Protein AF-A0A356EVM5-F1 (afdb_monomer)

Structure (mmCIF, N/CA/C/O backbone):
data_AF-A0A356EVM5-F1
#
_entry.id   AF-A0A356EVM5-F1
#
loop_
_atom_site.group_PDB
_atom_site.id
_atom_site.type_symbol
_atom_site.label_atom_id
_atom_site.label_alt_id
_atom_site.label_comp_id
_atom_site.label_asym_id
_atom_site.label_entity_id
_atom_site.label_seq_id
_atom_site.pdbx_PDB_ins_code
_atom_site.Cartn_x
_atom_site.Cartn_y
_atom_site.Cartn_z
_atom_site.occupancy
_atom_site.B_iso_or_equiv
_atom_site.auth_seq_id
_atom_site.auth_comp_id
_atom_site.auth_asym_id
_atom_site.auth_atom_id
_atom_site.pdbx_PDB_model_num
ATOM 1 N N . MET A 1 1 ? 7.367 -5.330 16.358 1.00 52.16 1 MET A N 1
ATOM 2 C CA . MET A 1 1 ? 6.934 -5.394 14.951 1.00 52.16 1 MET A CA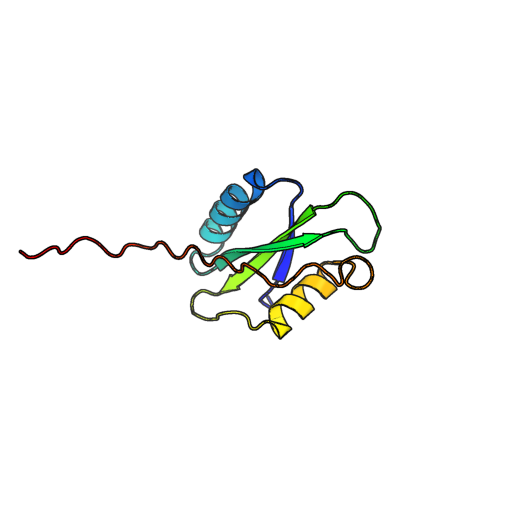 1
ATOM 3 C C . MET A 1 1 ? 6.886 -3.963 14.483 1.00 52.16 1 MET A C 1
ATOM 5 O O . MET A 1 1 ? 6.026 -3.233 14.958 1.00 52.16 1 MET A O 1
ATOM 9 N N . ASP A 1 2 ? 7.848 -3.563 13.665 1.00 75.94 2 ASP A N 1
ATOM 10 C CA . ASP A 1 2 ? 7.900 -2.216 13.101 1.00 75.94 2 ASP A CA 1
ATOM 11 C C . ASP A 1 2 ? 6.836 -2.107 12.006 1.00 75.94 2 ASP A C 1
ATOM 13 O O . ASP A 1 2 ? 6.749 -2.975 11.137 1.00 75.94 2 ASP A O 1
ATOM 17 N N . LEU A 1 3 ? 5.960 -1.114 12.136 1.00 81.88 3 LEU A N 1
ATOM 18 C CA . LEU A 1 3 ? 4.911 -0.748 11.185 1.00 81.88 3 LEU A CA 1
ATOM 19 C C . LEU A 1 3 ? 5.112 0.733 10.838 1.00 81.88 3 LEU A C 1
ATOM 21 O O . LEU A 1 3 ? 5.556 1.478 11.716 1.00 81.88 3 LEU A O 1
ATOM 25 N N . PRO A 1 4 ? 4.730 1.182 9.632 1.00 83.31 4 PRO A N 1
ATOM 26 C CA . PRO A 1 4 ? 4.025 0.440 8.579 1.00 83.31 4 PRO A CA 1
ATOM 27 C C . PRO A 1 4 ? 4.913 -0.544 7.794 1.00 83.31 4 PRO A C 1
ATOM 29 O O . PRO A 1 4 ? 6.134 -0.479 7.871 1.00 83.31 4 PRO A O 1
ATOM 32 N N . LYS A 1 5 ? 4.294 -1.480 7.059 1.00 89.75 5 LYS A N 1
ATOM 33 C CA . LYS A 1 5 ? 4.988 -2.449 6.185 1.00 89.75 5 LYS A CA 1
ATOM 34 C C . LYS A 1 5 ? 4.256 -2.657 4.872 1.00 89.75 5 LYS A C 1
ATOM 36 O O . LYS A 1 5 ? 3.029 -2.738 4.883 1.00 89.75 5 LYS A O 1
ATOM 41 N N . ALA A 1 6 ? 4.995 -2.814 3.777 1.00 91.44 6 ALA A N 1
ATOM 42 C CA . ALA A 1 6 ? 4.415 -3.103 2.473 1.00 91.44 6 ALA A CA 1
ATOM 43 C C . ALA A 1 6 ? 4.553 -4.580 2.074 1.00 91.44 6 ALA A C 1
ATOM 45 O O . ALA A 1 6 ? 5.349 -5.330 2.641 1.00 91.44 6 ALA A O 1
ATOM 46 N N . PHE A 1 7 ? 3.735 -4.999 1.113 1.00 91.00 7 PHE A N 1
ATOM 47 C CA . PHE A 1 7 ? 3.752 -6.334 0.520 1.00 91.00 7 PHE A CA 1
ATOM 48 C C . PHE A 1 7 ? 3.206 -6.285 -0.912 1.00 91.00 7 PHE A C 1
ATOM 50 O O . PHE A 1 7 ? 2.416 -5.404 -1.254 1.00 91.00 7 PHE A O 1
ATOM 57 N N . ALA A 1 8 ? 3.608 -7.243 -1.743 1.00 90.56 8 ALA A N 1
ATOM 58 C CA . ALA A 1 8 ? 3.128 -7.370 -3.113 1.00 90.56 8 ALA A CA 1
ATOM 59 C C . ALA A 1 8 ? 1.908 -8.301 -3.201 1.00 90.56 8 ALA A C 1
ATOM 61 O O . ALA A 1 8 ? 1.829 -9.319 -2.513 1.00 90.56 8 ALA A O 1
ATOM 62 N N . MET A 1 9 ? 0.983 -7.957 -4.088 1.00 91.31 9 MET A N 1
ATOM 63 C CA . MET A 1 9 ? -0.192 -8.724 -4.489 1.00 91.31 9 MET A CA 1
ATOM 64 C C . MET A 1 9 ? -0.188 -8.835 -6.007 1.00 91.31 9 MET A C 1
ATOM 66 O O . MET A 1 9 ? 0.080 -7.865 -6.713 1.00 91.31 9 MET A O 1
ATOM 70 N N . HIS A 1 10 ? -0.514 -10.003 -6.531 1.00 88.25 10 HIS A N 1
ATOM 71 C CA . HIS A 1 10 ? -0.647 -10.196 -7.965 1.00 88.25 10 HIS A CA 1
ATOM 72 C C . HIS A 1 10 ? -2.002 -9.701 -8.490 1.00 88.25 10 HIS A C 1
ATOM 74 O O . HIS A 1 10 ? -2.090 -9.279 -9.640 1.00 88.25 10 HIS A O 1
ATOM 80 N N . ASP A 1 11 ? -3.049 -9.744 -7.662 1.00 84.81 11 ASP A N 1
ATOM 81 C CA . ASP A 1 11 ? -4.425 -9.450 -8.069 1.00 84.81 11 ASP A CA 1
ATOM 82 C C . ASP A 1 11 ? -5.183 -8.641 -7.002 1.00 84.81 11 ASP A C 1
ATOM 84 O O . ASP A 1 11 ? -5.036 -8.876 -5.802 1.00 84.81 11 ASP A O 1
ATOM 88 N N . ASP A 1 12 ? -6.047 -7.716 -7.428 1.00 82.19 12 ASP A N 1
ATOM 89 C CA . ASP A 1 12 ? -6.876 -6.889 -6.533 1.00 82.19 12 ASP A CA 1
ATOM 90 C C . ASP A 1 12 ? -7.794 -7.732 -5.628 1.00 82.19 12 ASP A C 1
ATOM 92 O O . ASP A 1 12 ? -8.170 -7.314 -4.531 1.00 82.19 12 ASP A O 1
ATOM 96 N N . ARG A 1 13 ? -8.139 -8.955 -6.052 1.00 89.06 13 ARG A N 1
ATOM 97 C CA . ARG A 1 13 ? -8.946 -9.910 -5.275 1.00 89.06 13 ARG A CA 1
ATOM 98 C C . ARG A 1 13 ? -8.237 -10.417 -4.020 1.00 89.06 13 ARG A C 1
ATOM 100 O O . ARG A 1 13 ? -8.900 -10.973 -3.143 1.00 89.06 13 ARG A O 1
ATOM 107 N N . GLU A 1 14 ? -6.923 -10.245 -3.917 1.00 90.88 14 GLU A N 1
ATOM 108 C CA . GLU A 1 14 ? -6.154 -10.621 -2.730 1.00 90.88 14 GLU A CA 1
ATOM 109 C C . GLU A 1 14 ? -6.321 -9.604 -1.595 1.00 90.88 14 GLU A C 1
ATOM 111 O O . GLU A 1 14 ? -6.279 -9.984 -0.422 1.00 90.88 14 GLU A O 1
ATOM 116 N N . LEU A 1 15 ? -6.593 -8.334 -1.916 1.00 89.75 15 LEU A N 1
ATOM 117 C CA . LEU A 1 15 ? -6.685 -7.265 -0.922 1.00 89.75 15 LEU A CA 1
ATOM 118 C C . LEU A 1 15 ? -7.765 -7.535 0.149 1.00 89.75 15 LEU A C 1
ATOM 120 O O . LEU A 1 15 ? -7.425 -7.466 1.334 1.00 89.75 15 LEU A O 1
ATOM 124 N N . PRO A 1 16 ? -9.017 -7.918 -0.187 1.00 92.12 16 PRO A N 1
ATOM 125 C CA . PRO A 1 16 ? -10.029 -8.236 0.825 1.00 92.12 16 PRO A CA 1
ATOM 126 C C . PRO A 1 16 ? -9.656 -9.429 1.713 1.00 92.12 16 PRO A C 1
ATOM 128 O O . PRO A 1 16 ? -9.996 -9.456 2.896 1.00 92.12 16 PRO A O 1
ATOM 131 N N . LEU 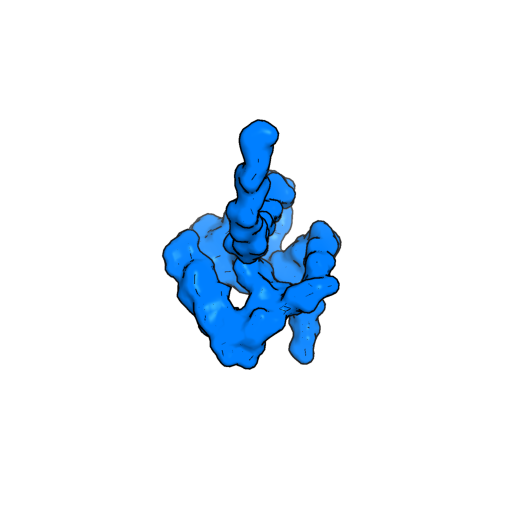A 1 17 ? -8.938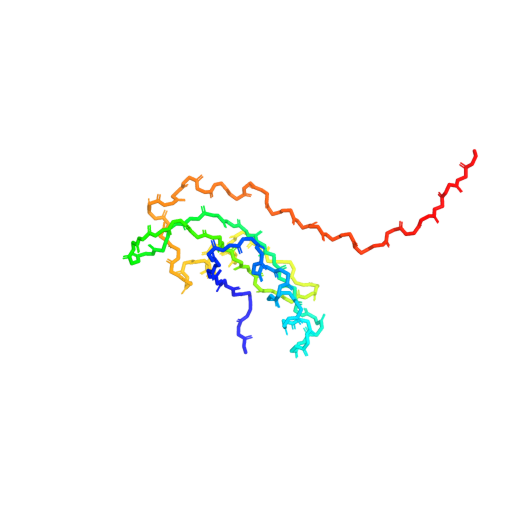 -10.418 1.167 1.00 93.62 17 LEU A N 1
ATOM 132 C CA . LEU A 1 17 ? -8.497 -11.593 1.926 1.00 93.62 17 LEU A CA 1
ATOM 133 C C . LEU A 1 17 ? -7.420 -11.213 2.945 1.00 93.62 17 LEU A C 1
ATOM 135 O O . LEU A 1 17 ? -7.449 -11.672 4.088 1.00 93.62 17 LEU A O 1
ATOM 139 N N . ILE A 1 18 ? -6.489 -10.346 2.547 1.00 91.88 18 ILE A N 1
ATOM 140 C CA . ILE A 1 18 ? -5.425 -9.857 3.423 1.00 91.88 18 ILE A CA 1
ATOM 141 C C . ILE A 1 18 ? -5.995 -8.903 4.476 1.00 91.88 18 ILE A C 1
ATOM 143 O O . ILE A 1 18 ? -5.591 -8.977 5.635 1.00 91.88 18 ILE A O 1
ATOM 147 N N . GLN A 1 19 ? -6.978 -8.072 4.122 1.00 91.50 19 GLN A N 1
ATOM 148 C CA . GLN A 1 19 ? -7.727 -7.256 5.082 1.00 91.50 19 GLN A CA 1
ATOM 149 C C . GLN A 1 19 ? -8.392 -8.119 6.163 1.00 91.50 19 GLN A C 1
ATOM 151 O O . GLN A 1 19 ? -8.198 -7.850 7.350 1.00 91.50 19 GLN A O 1
ATOM 156 N N . ASP A 1 20 ? -9.120 -9.176 5.781 1.00 92.88 20 ASP A N 1
ATOM 157 C CA . ASP A 1 20 ? -9.766 -10.084 6.741 1.00 92.88 20 ASP A CA 1
ATOM 158 C C . ASP A 1 20 ? -8.731 -10.802 7.622 1.00 92.88 20 ASP A C 1
ATOM 160 O O . ASP A 1 20 ? -8.883 -10.869 8.844 1.00 92.88 20 ASP A O 1
ATOM 164 N N . LEU A 1 21 ? -7.631 -11.279 7.029 1.00 92.81 21 LEU A N 1
ATOM 165 C CA . LEU A 1 21 ? -6.544 -11.918 7.769 1.00 92.81 21 LEU A CA 1
ATOM 166 C C . LEU A 1 21 ? -5.910 -10.963 8.791 1.00 92.81 21 LEU A C 1
ATOM 168 O O . LEU A 1 21 ? -5.772 -11.325 9.961 1.00 92.81 21 LEU A O 1
ATOM 172 N N . MET A 1 22 ? -5.543 -9.747 8.379 1.00 92.25 22 MET A N 1
ATOM 173 C CA . MET A 1 22 ? -4.917 -8.763 9.266 1.00 92.25 22 MET A CA 1
ATOM 174 C C . MET A 1 22 ? -5.868 -8.331 10.382 1.00 92.25 22 MET A C 1
ATOM 176 O O . MET A 1 22 ? -5.444 -8.271 11.535 1.00 92.25 22 MET A O 1
ATOM 180 N N . ALA A 1 23 ? -7.155 -8.139 10.081 1.00 90.44 23 ALA A N 1
ATOM 181 C CA . ALA A 1 23 ? -8.167 -7.816 11.084 1.00 90.44 23 ALA A CA 1
ATOM 182 C C . ALA A 1 23 ? -8.347 -8.938 12.124 1.00 90.44 23 ALA A C 1
ATOM 184 O O . ALA A 1 23 ? -8.538 -8.655 13.309 1.00 90.44 23 ALA A O 1
ATOM 185 N N . ARG A 1 24 ? -8.243 -10.211 11.714 1.00 94.25 24 ARG A N 1
ATOM 186 C CA . ARG A 1 24 ? -8.265 -11.362 12.637 1.00 94.25 24 ARG A CA 1
ATOM 187 C C . ARG A 1 24 ? -7.012 -11.454 13.499 1.00 94.25 24 ARG A C 1
ATOM 189 O O . ARG A 1 24 ? -7.112 -11.848 14.658 1.00 94.25 24 ARG A O 1
ATOM 196 N N . LEU A 1 25 ? -5.848 -11.121 12.941 1.00 91.69 25 LEU A N 1
ATOM 197 C CA . LEU A 1 25 ? -4.587 -11.099 13.686 1.00 91.69 25 LEU A CA 1
ATOM 198 C C . LEU A 1 25 ? -4.585 -9.979 14.727 1.00 91.69 25 LEU A C 1
ATOM 200 O O . LEU A 1 25 ? -4.205 -10.194 15.877 1.00 91.69 25 LEU A O 1
ATOM 204 N N . ASN A 1 26 ? -5.015 -8.785 14.327 1.00 92.06 26 ASN A N 1
ATOM 205 C CA . ASN A 1 26 ? -5.211 -7.654 15.214 1.00 92.06 26 ASN A CA 1
ATOM 206 C C . ASN A 1 26 ? -6.217 -6.678 14.576 1.00 92.06 26 ASN A C 1
ATOM 208 O O . ASN A 1 26 ? -5.917 -6.098 13.534 1.00 92.06 26 ASN A O 1
ATOM 212 N N . PRO A 1 27 ? -7.366 -6.405 15.221 1.00 90.69 27 PRO A N 1
ATOM 213 C CA . PRO A 1 27 ? -8.421 -5.563 14.650 1.00 90.69 27 PRO A CA 1
ATOM 214 C C . PRO A 1 27 ? -8.017 -4.093 14.467 1.00 90.69 27 PRO A C 1
ATOM 216 O O . PRO A 1 27 ? -8.752 -3.331 13.842 1.00 90.69 27 PRO A O 1
ATOM 219 N N . LYS A 1 28 ? -6.871 -3.682 15.022 1.00 91.62 28 LYS A N 1
ATOM 220 C CA . LYS A 1 28 ? -6.283 -2.357 14.808 1.00 91.62 28 LYS A CA 1
ATOM 221 C C . LYS A 1 28 ? -5.370 -2.300 13.583 1.00 91.62 28 LYS A C 1
ATOM 223 O O . LYS A 1 28 ? -4.871 -1.227 13.285 1.00 91.62 28 LYS A O 1
ATOM 228 N N . LEU A 1 29 ? -5.092 -3.409 12.902 1.00 90.81 29 LEU A N 1
ATOM 229 C CA . LEU A 1 29 ? -4.329 -3.373 11.657 1.00 90.81 29 LEU A CA 1
ATOM 230 C C . LEU A 1 29 ? -5.254 -3.004 10.502 1.00 90.81 29 LEU A C 1
ATOM 232 O O . LEU A 1 29 ? -6.307 -3.609 10.312 1.00 90.81 29 LEU A O 1
ATOM 236 N N . LEU A 1 30 ? -4.830 -2.015 9.728 1.00 90.44 30 LEU A N 1
ATOM 237 C CA . LEU A 1 30 ? -5.482 -1.572 8.507 1.00 90.44 30 LEU A CA 1
ATOM 238 C C . LEU A 1 30 ? -4.606 -1.934 7.315 1.00 90.44 30 LEU A C 1
ATOM 240 O O . LEU A 1 30 ? -3.379 -1.913 7.412 1.00 90.44 30 LEU A O 1
ATOM 244 N N . VAL A 1 31 ? -5.253 -2.271 6.200 1.00 91.06 31 VAL A N 1
ATOM 245 C CA . VAL A 1 31 ? -4.587 -2.660 4.956 1.00 91.06 31 VAL A CA 1
ATOM 246 C C . VAL A 1 31 ? -5.196 -1.895 3.793 1.00 91.06 31 VAL A C 1
ATOM 248 O O . VAL A 1 31 ? -6.414 -1.936 3.597 1.00 91.06 31 VAL A O 1
ATOM 251 N N . ILE A 1 32 ? -4.350 -1.229 3.015 1.00 89.25 32 ILE A N 1
ATOM 252 C CA . ILE A 1 32 ? -4.742 -0.476 1.818 1.00 89.25 32 ILE A CA 1
ATOM 253 C C . ILE A 1 32 ? -3.798 -0.795 0.661 1.00 89.25 32 ILE A C 1
ATOM 255 O O . ILE A 1 32 ? -2.648 -1.157 0.892 1.00 89.25 32 ILE A O 1
ATOM 259 N N . GLN A 1 33 ? -4.259 -0.629 -0.575 1.00 88.31 33 GLN A N 1
ATOM 260 C CA . GLN A 1 33 ? -3.382 -0.595 -1.744 1.00 88.31 33 GLN A CA 1
ATOM 261 C C . GLN A 1 33 ? -2.853 0.829 -1.936 1.00 88.31 33 GLN A C 1
ATOM 263 O O . GLN A 1 33 ? -3.615 1.788 -1.819 1.00 88.31 33 GLN A O 1
ATOM 268 N N . VAL A 1 34 ? -1.554 0.962 -2.209 1.00 85.81 34 VAL A N 1
ATOM 269 C CA . VAL A 1 34 ? -0.870 2.265 -2.314 1.00 85.81 34 VAL A CA 1
ATOM 270 C C . VAL A 1 34 ? -0.177 2.495 -3.654 1.00 85.81 34 VAL A C 1
ATOM 272 O O . VAL A 1 34 ? 0.106 3.639 -3.991 1.00 85.81 34 VAL A O 1
ATOM 275 N N . ALA A 1 35 ? 0.109 1.436 -4.413 1.00 83.69 35 ALA A N 1
ATOM 276 C CA . ALA A 1 35 ? 0.861 1.521 -5.664 1.00 83.69 35 ALA A CA 1
ATOM 277 C C . ALA A 1 35 ? 0.612 0.297 -6.564 1.00 83.69 35 ALA A C 1
ATOM 279 O O . ALA A 1 35 ? 0.164 -0.746 -6.088 1.00 83.69 35 ALA A O 1
ATOM 280 N N . THR A 1 36 ? 0.955 0.406 -7.850 1.00 85.38 36 THR A N 1
ATOM 281 C CA . THR A 1 36 ? 0.976 -0.710 -8.814 1.00 85.38 36 THR A CA 1
ATOM 282 C C . THR A 1 36 ? 2.265 -0.634 -9.625 1.00 85.38 36 THR A C 1
ATOM 284 O O . THR A 1 36 ? 2.460 0.329 -10.358 1.00 85.38 36 THR A O 1
ATOM 287 N N . GLY A 1 37 ? 3.157 -1.616 -9.475 1.00 84.94 37 GLY A N 1
ATOM 288 C CA . GLY A 1 37 ? 4.553 -1.530 -9.906 1.00 84.94 37 GLY A CA 1
ATOM 289 C C . GLY A 1 37 ? 5.279 -2.857 -10.016 1.00 84.94 37 GLY A C 1
ATOM 290 O O . GLY A 1 37 ? 4.755 -3.890 -9.626 1.00 84.94 37 GLY A O 1
ATOM 291 N N . VAL A 1 38 ? 6.506 -2.831 -10.520 1.00 85.31 38 VAL A N 1
ATOM 292 C CA . VAL A 1 38 ? 7.370 -4.014 -10.671 1.00 85.31 38 VAL A CA 1
ATOM 293 C C . VAL A 1 38 ? 8.281 -4.204 -9.447 1.00 85.31 38 VAL A C 1
ATOM 295 O O . VAL A 1 38 ? 8.714 -3.234 -8.828 1.00 85.31 38 VAL A O 1
ATOM 298 N N . HIS A 1 39 ? 8.580 -5.450 -9.091 1.00 85.00 39 HIS A N 1
ATOM 299 C CA . HIS A 1 39 ? 9.564 -5.786 -8.054 1.00 85.00 39 HIS A CA 1
ATOM 300 C C . HIS A 1 39 ? 11.012 -5.561 -8.542 1.00 85.00 39 HIS A C 1
ATOM 302 O O . HIS A 1 39 ? 11.276 -5.690 -9.736 1.00 85.00 39 HIS A O 1
ATOM 308 N N . VAL A 1 40 ? 11.959 -5.294 -7.634 1.00 84.50 40 VAL A N 1
ATOM 309 C CA . VAL A 1 40 ? 13.394 -5.053 -7.924 1.00 84.50 40 VAL A CA 1
ATOM 310 C C . VAL A 1 40 ? 14.094 -6.228 -8.611 1.00 84.50 40 VAL A C 1
ATOM 312 O O . VAL A 1 40 ? 15.022 -6.045 -9.393 1.00 84.50 40 VAL A O 1
ATOM 315 N N . ASP A 1 41 ? 13.600 -7.444 -8.387 1.00 81.25 41 ASP A N 1
ATOM 316 C CA . ASP A 1 41 ? 14.079 -8.655 -9.072 1.00 81.25 41 ASP A CA 1
ATOM 317 C C . ASP A 1 41 ? 13.619 -8.740 -10.543 1.00 81.25 41 ASP A C 1
ATOM 319 O O . ASP A 1 41 ? 13.965 -9.681 -11.261 1.00 81.25 41 ASP A O 1
A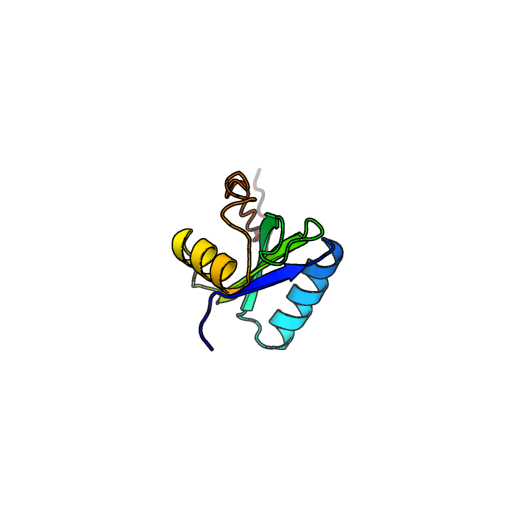TOM 323 N N . GLY A 1 42 ? 12.837 -7.760 -11.008 1.00 67.25 42 GLY A N 1
ATOM 324 C CA . GLY A 1 42 ? 12.155 -7.784 -12.293 1.00 67.25 42 GLY A CA 1
ATOM 325 C C . GLY A 1 42 ? 10.967 -8.752 -12.300 1.00 67.25 42 GLY A C 1
ATOM 326 O O . GLY A 1 42 ? 10.844 -9.649 -11.468 1.00 67.25 42 GLY A O 1
ATOM 327 N N . GLY A 1 43 ? 10.044 -8.573 -13.246 1.00 76.00 43 GLY A N 1
ATOM 328 C CA . GLY A 1 43 ? 8.909 -9.481 -13.409 1.00 76.00 43 GLY A CA 1
ATOM 329 C C . GLY A 1 43 ? 7.617 -8.785 -13.804 1.00 76.00 43 GLY A C 1
ATOM 330 O O . GLY A 1 43 ? 7.621 -7.768 -14.496 1.00 76.00 43 GLY A O 1
ATOM 331 N N . PHE A 1 44 ? 6.501 -9.380 -13.391 1.00 77.38 44 PHE A N 1
ATOM 332 C CA . PHE A 1 44 ? 5.171 -8.846 -13.651 1.00 77.38 44 PHE A CA 1
ATOM 333 C C . PHE A 1 44 ? 4.896 -7.615 -12.788 1.00 77.38 44 PHE A C 1
ATOM 335 O O . PHE A 1 44 ? 5.368 -7.511 -11.656 1.00 77.38 44 PHE A O 1
ATOM 342 N N . THR A 1 45 ? 4.089 -6.702 -13.321 1.00 83.94 45 THR A N 1
ATOM 343 C CA . THR A 1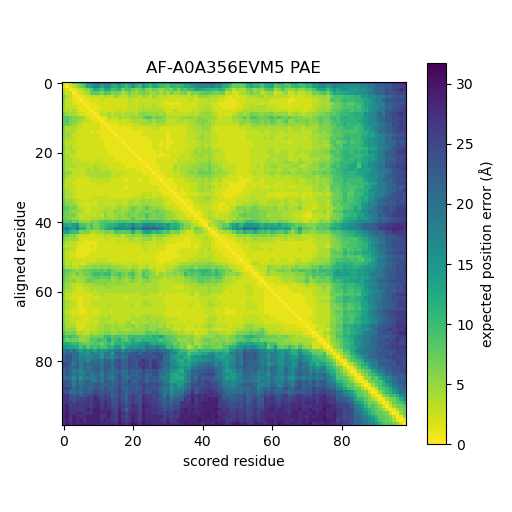 45 ? 3.494 -5.624 -12.535 1.00 83.94 45 THR A CA 1
ATOM 344 C C . THR A 1 45 ? 2.590 -6.228 -11.460 1.00 83.94 45 THR A C 1
ATOM 346 O O . THR A 1 45 ? 1.738 -7.064 -11.761 1.00 83.94 45 THR A O 1
ATOM 349 N N . VAL A 1 46 ? 2.797 -5.811 -10.216 1.00 87.62 46 VAL A N 1
ATOM 350 C CA . VAL A 1 46 ? 2.059 -6.230 -9.022 1.00 87.62 46 VAL A CA 1
ATOM 351 C C . VAL A 1 46 ? 1.425 -5.018 -8.349 1.00 87.62 46 VAL A C 1
ATOM 353 O O . VAL A 1 46 ? 1.886 -3.886 -8.492 1.00 87.62 46 VAL A O 1
ATOM 356 N N . ASN A 1 47 ? 0.369 -5.251 -7.588 1.00 88.94 47 ASN A N 1
ATOM 357 C CA . ASN A 1 47 ? -0.211 -4.260 -6.700 1.00 88.94 47 ASN A CA 1
ATOM 358 C C . ASN A 1 47 ? 0.519 -4.280 -5.362 1.00 88.94 47 ASN A C 1
ATOM 360 O O . ASN A 1 47 ? 0.818 -5.337 -4.819 1.00 88.94 47 ASN A O 1
ATOM 364 N N . TRP A 1 48 ? 0.772 -3.112 -4.798 1.00 89.81 48 TRP A N 1
ATOM 365 C CA . TRP A 1 48 ? 1.458 -2.969 -3.527 1.00 89.81 48 TRP A CA 1
ATOM 366 C C . TRP A 1 48 ? 0.467 -2.588 -2.444 1.00 89.81 48 TRP A C 1
ATOM 368 O O . TRP A 1 48 ? -0.209 -1.558 -2.524 1.00 89.81 48 TRP A O 1
ATOM 378 N N . GLY A 1 49 ? 0.381 -3.445 -1.436 1.00 91.31 49 GLY A N 1
ATOM 379 C CA . GLY A 1 49 ? -0.387 -3.219 -0.228 1.00 91.31 49 GLY A CA 1
ATOM 380 C C . GLY A 1 49 ? 0.486 -2.659 0.888 1.00 91.31 49 GLY A C 1
ATOM 381 O O . GLY A 1 49 ? 1.682 -2.927 0.948 1.00 91.31 49 GLY A O 1
ATOM 382 N N . LEU A 1 50 ? -0.128 -1.905 1.792 1.00 92.50 50 LEU A N 1
ATOM 383 C CA . LEU A 1 50 ? 0.484 -1.351 2.990 1.00 92.50 50 LEU A CA 1
ATOM 384 C C . LEU A 1 50 ? -0.347 -1.744 4.209 1.00 92.50 50 LEU A C 1
ATOM 386 O O . LEU A 1 50 ? -1.562 -1.546 4.223 1.00 92.50 50 LEU A O 1
ATOM 390 N N . VAL A 1 51 ? 0.317 -2.257 5.239 1.00 92.44 51 VAL A N 1
ATOM 391 C CA . VAL A 1 51 ? -0.256 -2.527 6.558 1.00 92.44 51 VAL A CA 1
ATOM 392 C C . VAL A 1 51 ? 0.207 -1.456 7.537 1.00 92.44 51 VAL A C 1
ATOM 394 O O . VAL A 1 51 ? 1.404 -1.194 7.658 1.00 92.44 51 VAL A O 1
ATOM 397 N N . PHE A 1 52 ? -0.727 -0.868 8.276 1.00 91.12 52 PHE A N 1
ATOM 398 C CA . PHE A 1 52 ? -0.446 0.137 9.302 1.00 91.12 52 PHE A CA 1
ATOM 399 C C . PHE A 1 52 ? -1.431 0.027 10.472 1.00 91.12 52 PHE A C 1
ATOM 401 O O . PHE A 1 52 ? -2.387 -0.746 10.428 1.00 91.12 52 PHE A O 1
ATOM 408 N N . MET A 1 53 ? -1.170 0.758 11.556 1.00 91.69 53 MET A N 1
ATOM 409 C CA . MET A 1 53 ? -2.019 0.737 12.749 1.00 91.69 53 MET A CA 1
ATOM 410 C C . MET A 1 53 ? -3.120 1.798 12.653 1.00 91.69 53 MET A C 1
ATOM 412 O O . MET A 1 53 ? -2.857 2.946 12.301 1.00 91.69 53 MET A O 1
ATOM 416 N N . ASP A 1 54 ? -4.339 1.437 13.037 1.00 85.62 54 ASP A N 1
ATOM 417 C CA . ASP A 1 54 ? -5.463 2.354 13.192 1.00 85.62 54 ASP A CA 1
ATOM 418 C C . ASP A 1 54 ? -5.100 3.468 14.188 1.00 85.62 54 ASP A C 1
ATOM 420 O O . ASP A 1 54 ? -4.556 3.214 15.268 1.00 85.62 54 ASP A O 1
ATOM 424 N N . GLY A 1 55 ? -5.357 4.716 13.795 1.00 82.62 55 GLY A N 1
ATOM 425 C CA . GLY A 1 55 ? -4.910 5.918 14.504 1.00 82.62 55 GLY A CA 1
ATOM 426 C C . GLY A 1 55 ? -3.483 6.390 14.185 1.00 82.62 55 GLY A C 1
ATOM 427 O O . GLY A 1 55 ? -3.103 7.462 14.651 1.00 82.62 55 GLY A O 1
ATOM 428 N N . HIS A 1 56 ? -2.709 5.655 13.378 1.00 82.75 56 HIS A N 1
ATOM 429 C CA . HIS A 1 56 ? -1.393 6.079 12.891 1.00 82.75 56 HIS A CA 1
ATOM 430 C C . HIS A 1 56 ? -1.36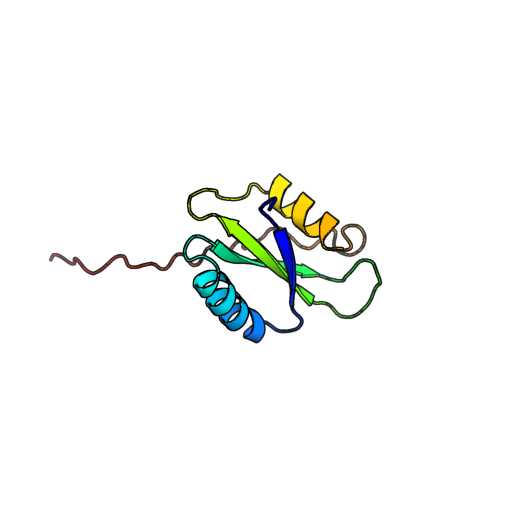5 6.090 11.360 1.00 82.75 56 HIS A C 1
ATOM 432 O O . HIS A 1 56 ? -0.920 5.137 10.719 1.00 82.75 56 HIS A O 1
ATOM 438 N N . LEU A 1 57 ? -1.862 7.183 10.777 1.00 82.81 57 LEU A N 1
ATOM 439 C CA . LEU A 1 57 ? -1.822 7.396 9.332 1.00 82.81 57 LEU A CA 1
ATOM 440 C C . LEU A 1 57 ? -0.358 7.465 8.862 1.00 82.81 57 LEU A C 1
ATOM 442 O O . LEU A 1 57 ? 0.383 8.316 9.357 1.00 82.81 57 LEU A O 1
ATOM 446 N N . PRO A 1 58 ? 0.069 6.575 7.951 1.00 84.50 58 PRO A N 1
ATOM 447 C CA . PRO A 1 58 ? 1.428 6.577 7.434 1.00 84.50 58 PRO A CA 1
ATOM 448 C C . PRO A 1 58 ? 1.655 7.825 6.580 1.00 84.50 58 PRO A C 1
ATOM 450 O O . PRO A 1 58 ? 0.779 8.232 5.815 1.00 84.50 58 PRO A O 1
ATOM 453 N N . THR A 1 59 ? 2.825 8.439 6.727 1.00 87.00 59 THR A N 1
ATOM 454 C CA . THR A 1 59 ? 3.241 9.554 5.873 1.00 87.00 59 THR A CA 1
ATOM 455 C C . THR A 1 59 ? 3.776 9.031 4.545 1.00 87.00 59 THR A C 1
ATOM 457 O O . THR A 1 59 ? 4.210 7.884 4.463 1.00 87.00 59 THR A O 1
ATOM 460 N N . ASP A 1 60 ? 3.825 9.874 3.513 1.00 83.81 60 ASP A N 1
ATOM 461 C CA . ASP A 1 60 ? 4.386 9.494 2.207 1.00 83.81 60 ASP A CA 1
ATOM 462 C C . ASP A 1 60 ? 5.814 8.930 2.324 1.00 83.81 60 ASP A C 1
ATOM 464 O O . ASP A 1 60 ? 6.178 7.995 1.613 1.00 83.81 60 ASP A O 1
ATOM 468 N N . ALA A 1 61 ? 6.609 9.453 3.265 1.00 84.12 61 ALA A N 1
ATOM 469 C CA . ALA A 1 61 ? 7.954 8.959 3.550 1.00 84.12 61 ALA A CA 1
ATOM 470 C C . ALA A 1 61 ? 7.941 7.548 4.159 1.00 84.12 61 ALA A C 1
ATOM 472 O O . ALA A 1 61 ? 8.768 6.713 3.786 1.00 84.12 61 ALA A O 1
ATOM 473 N N . ASP A 1 62 ? 6.992 7.261 5.054 1.00 86.62 62 ASP A N 1
ATOM 474 C CA . ASP A 1 62 ? 6.833 5.926 5.637 1.00 86.62 62 ASP A CA 1
ATOM 475 C C . ASP A 1 62 ? 6.372 4.920 4.579 1.00 86.62 62 ASP A C 1
ATOM 477 O O . ASP A 1 62 ? 6.854 3.790 4.544 1.00 86.62 62 ASP A O 1
ATOM 481 N N . VAL A 1 63 ? 5.463 5.333 3.688 1.00 87.31 63 VAL A N 1
ATOM 482 C CA . VAL A 1 63 ? 5.001 4.504 2.567 1.00 87.31 63 VAL A CA 1
ATOM 483 C C . VAL A 1 63 ? 6.157 4.193 1.620 1.00 87.31 63 VAL A C 1
ATOM 485 O O . VAL A 1 63 ? 6.368 3.030 1.289 1.00 87.31 63 VAL A O 1
ATOM 488 N N . ALA A 1 64 ? 6.932 5.204 1.220 1.00 85.12 64 ALA A N 1
ATOM 489 C CA . ALA A 1 64 ? 8.082 5.022 0.339 1.00 85.12 64 ALA A CA 1
ATOM 490 C C . ALA A 1 64 ? 9.140 4.099 0.962 1.00 85.12 64 ALA A C 1
ATOM 492 O O . ALA A 1 64 ? 9.621 3.189 0.294 1.00 85.12 64 ALA A O 1
ATOM 493 N N . THR A 1 65 ? 9.441 4.284 2.251 1.00 88.56 65 THR A N 1
ATOM 494 C CA . THR A 1 65 ? 10.383 3.426 2.986 1.00 88.56 65 THR A CA 1
ATOM 495 C C . THR A 1 65 ? 9.875 1.987 3.048 1.00 88.56 65 THR A C 1
ATOM 497 O O . THR A 1 65 ? 10.612 1.058 2.737 1.00 88.56 65 THR A O 1
ATOM 500 N N . ALA A 1 66 ? 8.596 1.789 3.377 1.00 89.25 66 ALA A N 1
ATOM 501 C CA . ALA A 1 66 ? 8.004 0.458 3.453 1.00 89.25 66 ALA A CA 1
ATOM 502 C C . ALA A 1 66 ? 7.984 -0.258 2.092 1.00 89.25 66 ALA A C 1
ATOM 504 O O . ALA A 1 66 ? 8.157 -1.474 2.045 1.00 89.25 66 ALA A O 1
ATOM 505 N N . LEU A 1 67 ? 7.766 0.476 0.996 1.00 88.25 67 LEU A N 1
ATOM 506 C CA . LEU A 1 67 ? 7.801 -0.056 -0.369 1.00 88.25 67 LEU A CA 1
ATOM 507 C C . LEU A 1 67 ? 9.221 -0.431 -0.806 1.00 88.25 67 LEU A C 1
ATOM 509 O O . LEU A 1 67 ? 9.404 -1.499 -1.385 1.00 88.25 67 LEU A O 1
ATOM 513 N N . ASP A 1 68 ? 10.209 0.413 -0.506 1.00 88.06 68 ASP A N 1
ATOM 514 C CA . ASP A 1 68 ? 11.627 0.144 -0.774 1.00 88.06 68 ASP A CA 1
ATOM 515 C C . ASP A 1 68 ? 12.095 -1.118 -0.031 1.00 88.06 68 ASP A C 1
ATOM 517 O O . ASP A 1 68 ? 12.613 -2.052 -0.643 1.00 88.06 68 ASP A O 1
ATOM 521 N N . GLU A 1 69 ? 11.779 -1.223 1.264 1.00 89.81 69 GLU A N 1
ATOM 522 C CA . GLU A 1 69 ? 12.073 -2.412 2.074 1.00 89.81 69 GLU A CA 1
ATOM 523 C C . GLU A 1 69 ? 11.384 -3.684 1.556 1.00 89.81 69 GLU A C 1
ATOM 525 O O . GLU A 1 69 ? 11.919 -4.786 1.702 1.00 89.81 69 GLU A O 1
ATOM 530 N N . ALA A 1 70 ? 10.193 -3.548 0.967 1.00 88.38 70 ALA A N 1
ATOM 531 C CA . ALA A 1 70 ? 9.441 -4.657 0.389 1.00 88.38 70 ALA A CA 1
ATOM 532 C C . ALA A 1 70 ? 9.890 -5.025 -1.036 1.00 88.38 70 ALA A C 1
ATOM 534 O O . ALA A 1 70 ? 9.363 -5.986 -1.597 1.00 88.38 70 ALA A O 1
ATOM 535 N N . GLY A 1 71 ? 10.853 -4.294 -1.610 1.00 87.75 71 GLY A N 1
ATOM 536 C CA . GLY A 1 71 ? 11.448 -4.594 -2.909 1.00 87.75 71 GLY A CA 1
ATOM 537 C C . GLY A 1 71 ? 10.741 -3.950 -4.101 1.00 87.75 71 GLY A C 1
ATOM 538 O O . GLY A 1 71 ? 10.840 -4.476 -5.210 1.00 87.75 71 GLY A O 1
ATOM 539 N N . LEU A 1 72 ? 10.020 -2.838 -3.920 1.00 85.31 72 LEU A N 1
ATOM 540 C CA . LEU A 1 72 ? 9.545 -2.039 -5.054 1.00 85.31 72 LEU A CA 1
ATOM 541 C C . LEU A 1 72 ? 10.747 -1.486 -5.826 1.00 85.31 72 LEU A C 1
ATOM 543 O O . LEU A 1 72 ? 11.606 -0.814 -5.260 1.00 85.31 72 LEU A O 1
ATOM 547 N N . ASP A 1 73 ? 10.772 -1.689 -7.142 1.00 82.88 73 ASP A N 1
ATOM 548 C CA . ASP A 1 73 ? 11.806 -1.093 -7.982 1.00 82.88 73 ASP A CA 1
ATOM 549 C C . ASP A 1 73 ? 11.528 0.399 -8.207 1.00 82.88 73 ASP A C 1
ATOM 551 O O . ASP A 1 73 ? 10.903 0.785 -9.194 1.00 82.88 73 ASP A O 1
ATOM 555 N N . ALA A 1 74 ? 11.958 1.262 -7.290 1.00 74.25 74 ALA A N 1
ATOM 556 C CA . ALA A 1 74 ? 11.718 2.701 -7.400 1.00 74.25 74 ALA A CA 1
ATOM 557 C C . ALA A 1 74 ? 12.372 3.335 -8.646 1.00 74.25 74 ALA A C 1
ATOM 559 O O . ALA A 1 74 ? 11.922 4.382 -9.110 1.00 74.25 74 ALA A O 1
ATOM 560 N N . GLN A 1 75 ? 13.407 2.707 -9.215 1.00 74.06 75 GLN A N 1
ATOM 561 C CA . GLN A 1 75 ? 14.108 3.216 -10.392 1.00 74.06 75 GLN A CA 1
ATOM 562 C C . GLN A 1 75 ? 13.289 3.004 -11.670 1.00 74.06 75 GLN A C 1
ATOM 564 O O . GLN A 1 75 ? 13.183 3.916 -12.490 1.00 74.06 75 GLN A O 1
ATOM 569 N N . HIS A 1 76 ? 12.692 1.822 -11.834 1.00 71.69 76 HIS A N 1
ATOM 570 C CA . HIS A 1 76 ? 11.843 1.506 -12.987 1.00 71.69 76 HIS A CA 1
ATOM 571 C C . HIS A 1 76 ? 10.383 1.929 -12.793 1.00 71.69 76 HIS A C 1
ATOM 573 O O . HIS A 1 76 ? 9.657 2.091 -13.770 1.00 71.69 76 HIS A O 1
ATOM 579 N N . ASN A 1 77 ? 9.964 2.156 -11.548 1.00 69.88 77 ASN A N 1
ATOM 580 C CA . ASN A 1 77 ? 8.615 2.575 -11.191 1.00 69.88 77 ASN A CA 1
ATOM 581 C C . ASN A 1 77 ? 8.520 4.043 -10.743 1.00 69.88 77 ASN A C 1
ATOM 583 O O . ASN A 1 77 ? 7.558 4.417 -10.073 1.00 69.88 77 ASN A O 1
ATOM 587 N N . ALA A 1 78 ? 9.489 4.886 -11.109 1.00 55.06 78 ALA A N 1
ATOM 588 C CA . ALA A 1 78 ? 9.551 6.295 -10.699 1.00 55.06 78 ALA A CA 1
ATOM 589 C C . ALA A 1 78 ? 8.280 7.114 -11.038 1.00 55.06 78 ALA A C 1
ATOM 591 O O . ALA A 1 78 ? 8.066 8.187 -10.477 1.00 55.06 78 ALA A O 1
ATOM 592 N N . GLU A 1 79 ? 7.434 6.607 -11.941 1.00 52.12 79 GLU A N 1
ATOM 593 C CA . GLU A 1 79 ? 6.157 7.195 -12.357 1.00 52.12 79 GLU A CA 1
ATOM 594 C C . GLU A 1 79 ? 4.914 6.615 -11.671 1.00 52.12 79 GLU A C 1
ATOM 596 O O . GLU A 1 79 ? 3.810 7.059 -11.999 1.00 52.12 79 GLU A O 1
ATOM 601 N N . ILE A 1 80 ? 5.033 5.675 -10.721 1.00 51.50 80 ILE A N 1
ATOM 602 C CA . ILE A 1 80 ? 3.879 5.310 -9.891 1.00 51.50 80 ILE A CA 1
ATOM 603 C C . ILE A 1 80 ? 3.602 6.499 -8.992 1.00 51.50 80 ILE A C 1
ATOM 605 O O . ILE A 1 80 ? 4.119 6.631 -7.883 1.00 51.50 80 ILE A O 1
ATOM 609 N N . GLN A 1 81 ? 2.805 7.413 -9.526 1.00 42.84 81 GLN A N 1
ATOM 610 C CA . GLN A 1 81 ? 2.282 8.525 -8.786 1.00 42.84 81 GLN A CA 1
ATOM 611 C C . GLN A 1 81 ? 1.641 7.932 -7.533 1.00 42.84 81 GLN A C 1
ATOM 613 O O . GLN A 1 81 ? 0.808 7.029 -7.627 1.00 42.84 81 GLN A O 1
ATOM 618 N N . ALA A 1 82 ? 1.984 8.485 -6.371 1.00 42.03 82 ALA A N 1
ATOM 619 C CA . ALA A 1 82 ? 1.243 8.347 -5.116 1.00 42.03 82 ALA A CA 1
ATOM 620 C C . ALA A 1 82 ? -0.188 8.931 -5.235 1.00 42.03 82 ALA A C 1
ATOM 622 O O . ALA A 1 82 ? -0.748 9.523 -4.315 1.00 42.03 82 ALA A O 1
ATOM 623 N N . THR A 1 83 ? -0.775 8.854 -6.426 1.00 40.84 83 THR A N 1
ATOM 624 C CA . THR A 1 83 ? -2.093 9.319 -6.777 1.00 40.84 83 THR A CA 1
ATOM 625 C C . THR A 1 83 ? -3.030 8.174 -6.496 1.00 40.84 83 THR A C 1
ATOM 627 O O . THR A 1 83 ? -3.084 7.187 -7.224 1.00 40.84 83 THR A O 1
ATOM 630 N N . THR A 1 84 ? -3.816 8.387 -5.449 1.00 43.16 84 THR A N 1
ATOM 631 C CA . THR A 1 84 ? -4.895 7.521 -4.983 1.00 43.16 84 THR A CA 1
ATOM 632 C C . THR A 1 84 ? -4.455 6.540 -3.899 1.00 43.16 84 THR A C 1
ATOM 634 O O . THR A 1 84 ? -4.719 5.345 -3.967 1.00 43.16 84 THR A O 1
ATOM 637 N N . ILE A 1 85 ? -3.926 7.076 -2.791 1.00 43.28 85 ILE A N 1
ATOM 638 C CA . ILE A 1 85 ? -4.308 6.545 -1.475 1.00 43.28 85 ILE A CA 1
ATOM 639 C C . ILE A 1 85 ? -5.828 6.783 -1.336 1.00 43.28 85 ILE A C 1
ATOM 641 O O . ILE A 1 85 ? -6.270 7.731 -0.689 1.00 43.28 85 ILE A O 1
ATOM 645 N N . SER A 1 86 ? -6.653 5.968 -2.002 1.00 40.06 86 SER A N 1
ATOM 646 C CA . SER A 1 86 ? -8.083 5.889 -1.699 1.00 40.06 86 SER A CA 1
ATOM 647 C C . SER A 1 8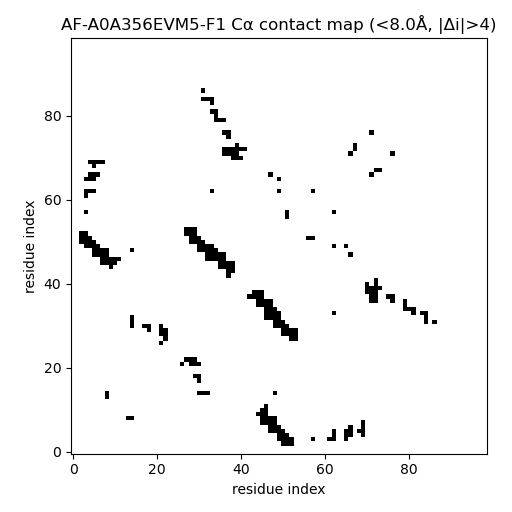6 ? -8.194 5.188 -0.359 1.00 40.06 86 SER A C 1
ATOM 649 O O . SER A 1 86 ? -8.330 3.969 -0.271 1.00 40.06 86 SER A O 1
ATOM 651 N N . ILE A 1 87 ? -8.098 5.968 0.714 1.00 40.00 87 ILE A N 1
ATOM 652 C CA . ILE A 1 87 ? -8.560 5.531 2.021 1.00 40.00 87 ILE A CA 1
ATOM 653 C C . ILE A 1 87 ? -10.086 5.442 1.899 1.00 40.00 87 ILE A C 1
ATOM 655 O O . ILE A 1 87 ? -10.795 6.387 2.240 1.00 40.00 87 ILE A O 1
ATOM 659 N N . ASN A 1 88 ? -10.609 4.319 1.398 1.00 33.72 88 ASN A N 1
ATOM 660 C CA . ASN A 1 88 ? -12.024 3.980 1.545 1.00 33.72 88 ASN A CA 1
ATOM 661 C C . ASN A 1 88 ? -12.273 3.646 3.020 1.00 33.72 88 ASN A C 1
ATOM 663 O O . ASN A 1 88 ? -12.484 2.500 3.408 1.00 33.72 88 ASN A O 1
ATOM 667 N N . ASN A 1 89 ? -12.223 4.669 3.873 1.00 37.78 89 ASN A N 1
ATOM 668 C CA . ASN A 1 89 ? -12.785 4.612 5.208 1.00 37.78 89 ASN A CA 1
ATOM 669 C C . ASN A 1 89 ? -14.283 4.908 5.106 1.00 37.78 89 ASN A C 1
ATOM 671 O O . ASN A 1 89 ? -14.783 5.887 5.650 1.00 37.78 89 ASN A O 1
ATOM 675 N N . GLU A 1 90 ? -15.019 4.046 4.414 1.00 38.47 90 GLU A N 1
ATOM 676 C CA . GLU A 1 90 ? -16.474 3.984 4.529 1.00 38.47 90 GLU A CA 1
ATOM 677 C C . GLU A 1 90 ? -16.861 3.130 5.746 1.00 38.47 90 GLU A C 1
ATOM 679 O O . GLU A 1 90 ? -17.629 2.175 5.680 1.00 38.47 90 GLU A O 1
ATOM 684 N N . ARG A 1 91 ? -16.333 3.511 6.917 1.00 38.94 91 ARG A N 1
ATOM 685 C CA . ARG A 1 91 ? -16.960 3.187 8.200 1.00 38.94 91 ARG A CA 1
ATOM 686 C C . ARG A 1 91 ? -18.015 4.251 8.493 1.00 38.94 91 ARG A C 1
ATOM 688 O O . ARG A 1 91 ? -17.732 5.264 9.117 1.00 38.94 91 ARG A O 1
ATOM 695 N N . GLY A 1 92 ? -19.225 3.986 8.002 1.00 41.34 92 GLY A N 1
ATOM 696 C CA . GLY A 1 92 ? -20.511 4.448 8.532 1.00 41.34 92 GLY A CA 1
ATOM 697 C C . GLY A 1 92 ? -20.610 5.893 9.034 1.00 41.34 92 GLY A C 1
ATOM 698 O O . GLY A 1 92 ? -20.492 6.140 10.229 1.00 41.34 92 GLY A O 1
ATOM 699 N N . ALA A 1 93 ? -21.019 6.811 8.157 1.00 35.09 93 ALA A N 1
ATOM 700 C CA . ALA A 1 93 ? -21.907 7.895 8.567 1.00 35.09 93 ALA A CA 1
ATOM 701 C C . ALA A 1 93 ? -23.342 7.438 8.280 1.00 35.09 93 ALA A C 1
ATOM 703 O O . ALA A 1 93 ? -23.854 7.566 7.169 1.00 35.09 93 ALA A O 1
ATOM 704 N N . THR A 1 94 ? -23.966 6.821 9.280 1.00 40.75 94 THR A N 1
ATOM 705 C CA . THR A 1 94 ? -25.41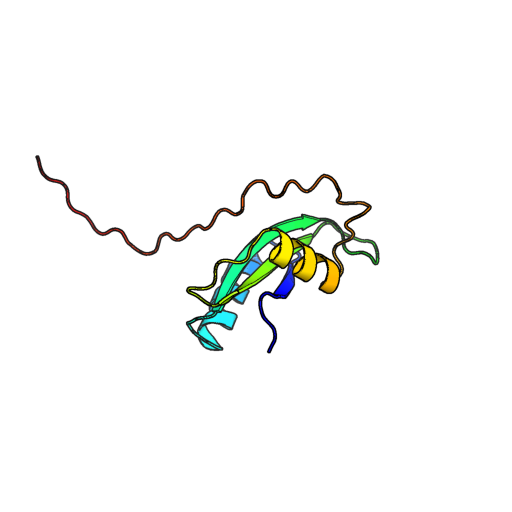2 6.608 9.314 1.00 40.75 94 THR A CA 1
ATOM 706 C C . THR A 1 94 ? -26.131 7.943 9.132 1.00 40.75 94 THR A C 1
ATOM 708 O O . THR A 1 94 ? -25.894 8.879 9.891 1.00 40.75 94 THR A O 1
ATOM 711 N N . GLU A 1 95 ? -26.991 7.991 8.117 1.00 47.06 95 GLU A N 1
ATOM 712 C CA . GLU A 1 95 ? -28.325 8.596 8.125 1.00 47.06 95 GLU A CA 1
ATOM 713 C C . GLU A 1 95 ? -28.562 9.714 9.159 1.00 47.06 95 GLU A C 1
ATOM 715 O O . GLU A 1 95 ? -28.778 9.447 10.334 1.00 47.06 95 GLU A O 1
ATOM 720 N N . THR A 1 96 ? -28.634 10.968 8.709 1.00 42.53 96 THR A N 1
ATOM 721 C CA . THR A 1 96 ? -29.713 11.880 9.127 1.00 42.53 96 THR A CA 1
ATOM 722 C C . THR A 1 96 ? -29.974 12.895 8.018 1.00 42.53 96 THR A C 1
ATOM 724 O O . THR A 1 96 ? -29.287 13.900 7.864 1.00 42.53 96 THR A O 1
ATOM 727 N N . SER A 1 97 ? -31.012 12.621 7.229 1.00 38.84 97 SER A N 1
ATOM 728 C CA . SER A 1 97 ? -31.780 13.685 6.587 1.00 38.84 97 SER A CA 1
ATOM 729 C C . SER A 1 97 ? -32.461 14.504 7.690 1.00 38.84 97 SER A C 1
ATOM 731 O O . SER A 1 97 ? -32.989 13.923 8.644 1.00 38.84 97 SER A O 1
ATOM 733 N N . PRO A 1 98 ? -32.506 15.835 7.560 1.00 55.38 98 PRO A N 1
ATOM 734 C CA . PRO A 1 98 ? -33.818 16.438 7.705 1.00 55.38 98 PRO A CA 1
ATOM 735 C C . PRO A 1 98 ? -34.134 17.453 6.603 1.00 55.38 98 PRO A C 1
ATOM 737 O O . PRO A 1 98 ? -33.276 18.184 6.118 1.00 55.38 98 PRO A O 1
ATOM 740 N N . ARG A 1 99 ? -35.422 17.392 6.257 1.00 45.81 99 ARG A N 1
ATOM 741 C CA . ARG A 1 99 ? -36.286 18.304 5.498 1.00 45.81 99 ARG A CA 1
ATOM 742 C C . ARG A 1 99 ? -35.864 19.766 5.409 1.00 45.81 99 ARG A C 1
ATOM 744 O O . ARG A 1 99 ? -35.532 20.350 6.461 1.00 45.81 99 ARG A O 1
#

Mean predic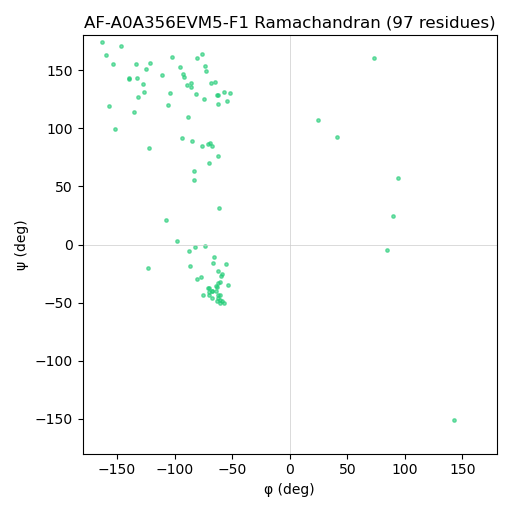ted aligned error: 9.83 Å

Secondary structure (DSSP, 8-state):
--S-EEEEESSTTHHHHHHHHHHHH-TTEEEEEEEEEEBTT--SEEEEEEEEETT-PPPHHHHHHHHHHTTB-TTT-TT---TT---------------

Solvent-accessible surface area (backbone atoms only — not comparable to full-atom values): 5999 Å² total; per-residue (Å²): 132,87,70,58,41,36,45,82,35,83,50,81,80,50,52,65,56,51,38,54,50,40,31,71,75,38,75,52,45,41,66,46,61,53,48,65,40,34,42,62,88,60,73,67,71,24,38,30,34,40,39,33,48,69,95,50,84,76,47,74,68,52,51,51,50,20,33,50,77,56,34,47,24,61,83,86,34,69,77,58,58,78,75,60,70,70,77,80,74,79,76,75,85,76,87,79,88,79,134

Foldseek 3Di:
DDDWAKEWAADPVVQVVVQVVVCVVPVQKDKFWQWWAAFQVGDDTTIMMIIGGHVDDDDPVRVVVNCVVNGGPCPRVVPRPSPDPPPPPPPDPDDDDDD

Sequence (99 aa):
MDLPKAFAMHDDRELPLIQDLMARLNPKLLVIQVATGVHVDGGFTVNWGLVFMDGHLPTDADVATALDEAGLDAQHNAEIQATTISINNERGATETSPR

pLDDT: mean 76.59, std 19.14, range [33.72, 94.25]

Nearest PDB structures (foldseek):
  6znb-assembly1_AA  TM=4.278E-01  e=2.131E+00  Bacteriophage sp.
  4c3k-assembly2_C  TM=3.072E-01  e=5.986E-01  Synechococcus elongatus
  3ab2-assembly4_M  TM=2.995E-01  e=6.329E+00  Corynebacterium glutamicum

Radius of gyration: 15.16 Å; Cα contacts (8 Å, |Δi|>4): 145; chains: 1; bounding box: 50×30×29 Å